Protein AF-A0A2V3HNU6-F1 (afdb_monomer)

Solvent-accessible surface area (backbone atoms only — not comparable to full-atom values): 7334 Å² total; per-residue (Å²): 109,44,62,30,50,56,34,80,56,19,63,70,32,67,53,39,67,95,50,86,61,47,63,36,40,61,91,74,88,82,74,74,87,74,79,75,79,75,44,78,66,38,35,69,47,68,20,26,23,31,97,95,36,73,60,31,21,31,38,36,30,38,70,93,43,80,46,106,44,72,50,68,65,43,44,42,83,47,77,58,70,54,56,57,50,33,46,75,70,64,75,44,54,72,68,57,54,55,62,58,62,58,77,54,49,28,56,48,35,53,47,35,46,49,53,53,54,52,57,53,50,74,73,49,81,130

pLDDT: mean 82.2, std 14.29, range [48.69, 97.19]

Secondary structure (DSSP, 8-state):
-EE-EE-HHHHHSGGGTT-SSPEEP---S-----PPPP-SSEEEEEEEEETTEEEEEEEEEETTEEEEEEEESS-GGGTTHHHHHHHHTTSS-HHHHHHHTS--HHHHHHHHHHHHHHHHHHHS--

Nearest PDB structures (foldseek):
  2mh8-assembly1_A  TM=4.159E-01  e=2.013E+00  Streptococcus dysgalactiae
  2j5y-assembly2_B  TM=4.093E-01  e=4.954E+00  Finegoldia magna
  3eo3-assembly3_B  TM=3.042E-01  e=3.158E+00  Homo sapiens
  6zji-assembly1_AP1  TM=2.725E-01  e=3.368E+00  Mycobacterium tuberculosis

Radius of gyration: 16.23 Å; Cα contacts (8 Å, |Δi|>4): 188; chains: 1; bounding box: 41×28×48 Å

Foldseek 3Di:
DFWKDFDPCLCVDLLQPPHDTFDFAADDDDADPDDDDDDLAKDKAQTIAGPVYGRQKIFIAGNVGTDLDMDGRGCLPCLPPVLVVCVVVVVDDPVVSVVSVPDDRSVSSVVSSVVVVVVVCVVDDD

Sequence (126 aa):
MEDLELTDAGSSDELFTGMEAPVGLFTHQDHVVALPDMTPECSCVLLASARHNELAAFRVHRASGPLPVWGIQFHPEAAKHRIARSLLLGHISPEEAEAFEREHDGAAILANFADVVLSVRERKPL

Structure (mmCIF, N/CA/C/O backbone):
data_AF-A0A2V3HNU6-F1
#
_entry.id   AF-A0A2V3HNU6-F1
#
loop_
_atom_site.group_PDB
_atom_site.id
_atom_site.type_symbol
_atom_site.label_atom_id
_atom_site.label_alt_id
_atom_site.label_comp_id
_atom_site.label_asym_id
_atom_site.label_entity_id
_atom_site.label_seq_id
_atom_site.pdbx_PDB_ins_code
_atom_site.Cartn_x
_atom_site.Cartn_y
_atom_site.Cartn_z
_atom_site.occupancy
_atom_site.B_iso_or_equiv
_atom_site.auth_seq_id
_atom_site.auth_comp_id
_atom_site.auth_asym_id
_atom_site.auth_atom_id
_atom_site.pdbx_PDB_model_num
ATOM 1 N N . MET A 1 1 ? 9.653 3.738 -12.325 1.00 72.44 1 MET A N 1
ATOM 2 C CA . MET A 1 1 ? 9.353 2.642 -11.385 1.00 72.44 1 MET A CA 1
ATOM 3 C C . MET A 1 1 ? 10.434 2.634 -10.353 1.00 72.44 1 MET A C 1
ATOM 5 O O . MET A 1 1 ? 11.565 2.929 -10.722 1.00 72.44 1 MET A O 1
ATOM 9 N N . GLU A 1 2 ? 10.093 2.302 -9.123 1.00 77.62 2 GLU A N 1
ATOM 10 C CA .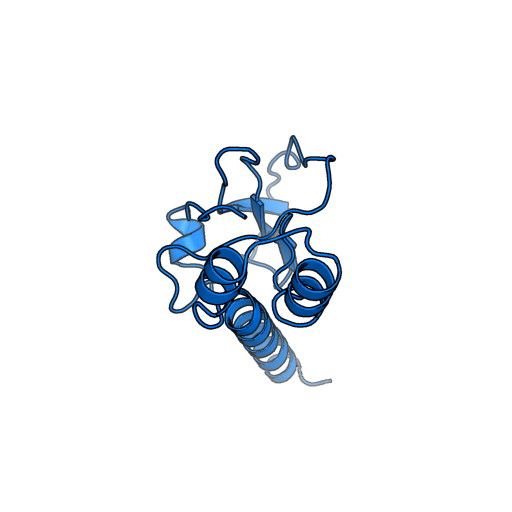 GLU A 1 2 ? 11.066 2.174 -8.047 1.00 77.62 2 GLU A CA 1
ATOM 11 C C . GLU A 1 2 ? 10.663 1.037 -7.121 1.00 77.62 2 GLU A C 1
ATOM 13 O O . GLU A 1 2 ? 9.468 0.783 -6.942 1.00 77.62 2 GLU A O 1
ATOM 18 N N . ASP A 1 3 ? 11.667 0.373 -6.555 1.00 87.56 3 ASP A N 1
ATOM 19 C CA . ASP A 1 3 ? 11.467 -0.541 -5.440 1.00 87.56 3 ASP A CA 1
ATOM 20 C C . ASP A 1 3 ? 10.920 0.263 -4.257 1.00 87.56 3 ASP A C 1
ATOM 22 O O . ASP A 1 3 ? 11.414 1.351 -3.938 1.00 87.56 3 ASP A O 1
ATOM 26 N N . LEU A 1 4 ? 9.864 -0.253 -3.641 1.00 91.06 4 LEU A N 1
ATOM 27 C CA . LEU A 1 4 ? 9.311 0.310 -2.425 1.00 91.06 4 LEU A CA 1
ATOM 28 C C . LEU A 1 4 ? 10.077 -0.245 -1.228 1.00 91.06 4 LEU A C 1
ATOM 30 O O . LEU A 1 4 ? 10.238 -1.455 -1.066 1.00 91.06 4 LEU A O 1
ATOM 34 N N . GLU A 1 5 ? 10.494 0.656 -0.355 1.00 95.50 5 GLU A N 1
ATOM 35 C CA . GLU A 1 5 ? 11.050 0.335 0.948 1.00 95.50 5 GLU A CA 1
ATOM 36 C C . GLU A 1 5 ? 9.894 0.226 1.942 1.00 95.50 5 GLU A C 1
ATOM 38 O O . GLU A 1 5 ? 9.254 1.224 2.287 1.00 95.50 5 GLU A O 1
ATOM 43 N N . LEU A 1 6 ? 9.585 -0.999 2.372 1.00 96.25 6 LEU A N 1
ATOM 44 C CA . LEU A 1 6 ? 8.557 -1.239 3.380 1.00 96.25 6 LEU A CA 1
ATOM 45 C C . LEU A 1 6 ? 9.077 -0.864 4.773 1.00 96.25 6 LEU A C 1
ATOM 47 O O . LEU A 1 6 ? 10.199 -1.198 5.154 1.00 96.25 6 LEU A O 1
ATOM 51 N N . THR A 1 7 ? 8.235 -0.200 5.561 1.00 96.69 7 THR A N 1
ATOM 52 C CA . THR A 1 7 ? 8.464 -0.040 7.002 1.00 96.69 7 THR A CA 1
ATOM 53 C C . THR A 1 7 ? 8.159 -1.354 7.729 1.00 96.69 7 THR A C 1
ATOM 55 O O . THR A 1 7 ? 7.518 -2.242 7.169 1.00 96.69 7 THR A O 1
ATOM 58 N N . ASP A 1 8 ? 8.512 -1.471 9.014 1.00 96.44 8 ASP A N 1
ATOM 59 C CA . ASP A 1 8 ? 8.097 -2.625 9.837 1.00 96.44 8 ASP A CA 1
ATOM 60 C C . ASP A 1 8 ? 6.570 -2.831 9.823 1.00 96.44 8 ASP A C 1
ATOM 62 O O . ASP A 1 8 ? 6.075 -3.963 9.816 1.00 96.44 8 ASP A O 1
ATOM 66 N N . ALA A 1 9 ? 5.819 -1.723 9.782 1.00 95.69 9 ALA A N 1
ATOM 67 C CA . ALA A 1 9 ? 4.370 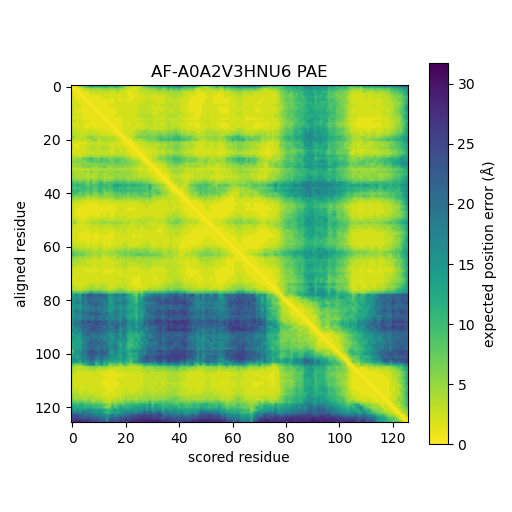-1.748 9.643 1.00 95.69 9 ALA A CA 1
ATOM 68 C C . ALA A 1 9 ? 3.947 -2.224 8.247 1.00 95.69 9 ALA A C 1
ATOM 70 O O . ALA A 1 9 ? 3.053 -3.055 8.158 1.00 95.69 9 ALA A O 1
ATOM 71 N N . GLY A 1 10 ? 4.602 -1.753 7.181 1.00 96.56 10 GLY A N 1
ATOM 72 C CA . GLY A 1 10 ? 4.354 -2.197 5.806 1.00 96.56 10 GLY A CA 1
ATOM 73 C C . GLY A 1 10 ? 4.591 -3.685 5.599 1.00 96.56 10 GLY A C 1
ATOM 74 O O . GLY A 1 10 ? 3.717 -4.366 5.074 1.00 96.56 10 GLY A O 1
ATOM 75 N N . SER A 1 11 ? 5.718 -4.203 6.085 1.00 95.50 11 SER A N 1
ATOM 76 C CA . SER A 1 11 ? 6.076 -5.627 6.000 1.00 95.50 11 SER A CA 1
ATOM 77 C C . SER A 1 11 ? 5.108 -6.539 6.759 1.00 95.50 11 SER A C 1
ATOM 79 O O . SER A 1 11 ? 5.024 -7.731 6.473 1.00 95.50 11 SER A O 1
ATOM 81 N N . SER A 1 12 ? 4.379 -5.988 7.733 1.00 95.50 12 SER A N 1
ATOM 82 C CA . SER A 1 12 ? 3.371 -6.708 8.519 1.00 95.50 12 SER A CA 1
ATOM 83 C C . SER A 1 12 ? 1.931 -6.431 8.062 1.00 95.50 12 SER A C 1
ATOM 85 O O . SER A 1 12 ? 1.003 -7.032 8.607 1.00 95.50 12 SER A O 1
ATOM 87 N N . ASP A 1 13 ? 1.713 -5.502 7.122 1.00 96.62 13 ASP A N 1
ATOM 88 C CA . ASP A 1 13 ? 0.377 -5.094 6.677 1.00 96.62 13 ASP A CA 1
ATOM 89 C C . ASP A 1 13 ? -0.171 -6.075 5.635 1.00 96.62 13 ASP A C 1
ATOM 91 O O . ASP A 1 13 ? 0.524 -6.495 4.709 1.00 96.62 13 ASP A O 1
ATOM 95 N N . GLU A 1 14 ? -1.459 -6.400 5.761 1.00 95.75 14 GLU A N 1
ATOM 96 C CA . GLU A 1 14 ? -2.150 -7.355 4.891 1.00 95.75 14 GLU A CA 1
ATOM 97 C C . GLU A 1 14 ? -2.036 -6.985 3.403 1.00 95.75 14 GLU A C 1
ATOM 99 O O . GLU A 1 14 ? -2.000 -7.881 2.558 1.00 95.75 14 GLU A O 1
ATOM 104 N N . LEU A 1 15 ? -1.926 -5.689 3.072 1.00 95.31 15 LEU A N 1
ATOM 105 C CA . LEU A 1 15 ? -1.803 -5.207 1.694 1.00 95.31 15 LEU A CA 1
ATOM 106 C C . LEU A 1 15 ? -0.553 -5.742 0.977 1.00 95.31 15 LEU A C 1
ATOM 108 O O . LEU A 1 15 ? -0.615 -6.023 -0.220 1.00 95.31 15 LEU A O 1
ATOM 112 N N . PHE A 1 16 ? 0.555 -5.920 1.699 1.00 94.31 16 PHE A N 1
ATOM 113 C CA . PHE A 1 16 ? 1.848 -6.349 1.151 1.00 94.31 16 PHE A CA 1
ATOM 114 C C . PHE A 1 16 ? 2.183 -7.808 1.488 1.00 94.31 16 PHE A C 1
ATOM 116 O O . PHE A 1 16 ? 3.334 -8.228 1.400 1.00 94.31 16 PHE A O 1
ATOM 123 N N . THR A 1 17 ? 1.178 -8.609 1.855 1.00 93.44 17 THR A N 1
ATOM 124 C CA . THR A 1 17 ? 1.363 -10.033 2.159 1.00 93.44 17 THR A CA 1
ATOM 125 C C . THR A 1 17 ? 2.112 -10.749 1.033 1.00 93.44 17 THR A C 1
ATOM 127 O O . THR A 1 17 ? 1.693 -10.703 -0.126 1.00 93.44 17 THR A O 1
ATOM 130 N N . GLY A 1 18 ? 3.202 -11.436 1.391 1.00 88.81 18 GLY A N 1
ATOM 131 C CA . GLY A 1 18 ? 4.039 -12.190 0.453 1.00 88.81 18 GLY A CA 1
ATOM 132 C C . GLY A 1 18 ? 5.050 -11.347 -0.330 1.00 88.81 18 GLY A C 1
ATOM 133 O O . GLY A 1 18 ? 5.635 -11.867 -1.277 1.00 88.81 18 GLY A O 1
ATOM 134 N N . MET A 1 19 ? 5.260 -10.080 0.044 1.00 86.56 19 MET A N 1
ATOM 135 C CA . MET A 1 19 ? 6.163 -9.153 -0.645 1.00 86.56 19 MET A CA 1
ATOM 136 C C . MET A 1 19 ? 7.283 -8.694 0.286 1.00 86.56 19 MET A C 1
ATOM 138 O O . MET A 1 19 ? 7.024 -8.270 1.408 1.00 86.56 19 MET A 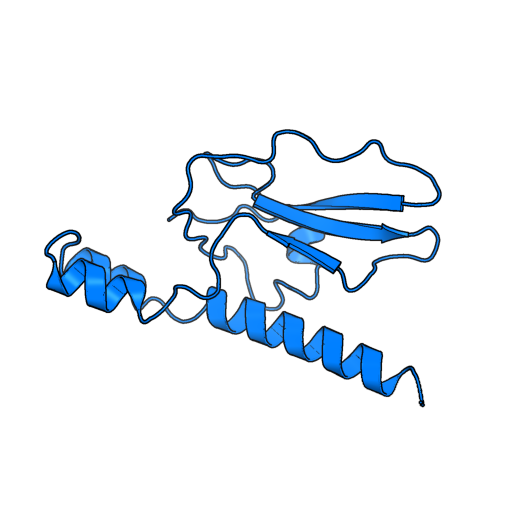O 1
ATOM 142 N N . GLU A 1 20 ? 8.525 -8.740 -0.198 1.00 80.50 20 GLU A N 1
ATOM 143 C CA . GLU A 1 20 ? 9.684 -8.189 0.522 1.00 80.50 20 GLU A CA 1
ATOM 144 C C . GLU A 1 20 ? 10.091 -6.805 -0.006 1.00 80.50 20 GLU A C 1
ATOM 146 O O . GLU A 1 20 ? 10.469 -5.936 0.773 1.00 80.50 20 GLU A O 1
ATOM 151 N N . ALA A 1 21 ? 9.992 -6.585 -1.320 1.00 81.38 21 ALA A N 1
ATOM 152 C CA . ALA A 1 21 ? 10.352 -5.326 -1.973 1.00 81.38 21 ALA A CA 1
ATOM 153 C C . ALA A 1 21 ? 9.456 -5.094 -3.206 1.00 81.38 21 ALA A C 1
ATOM 155 O O . ALA A 1 21 ? 9.875 -5.389 -4.328 1.00 81.38 21 ALA A O 1
ATOM 156 N N . PRO A 1 22 ? 8.198 -4.650 -3.015 1.00 86.19 22 PRO A N 1
ATOM 157 C CA . PRO A 1 22 ? 7.262 -4.475 -4.119 1.00 86.19 22 PRO A CA 1
ATOM 158 C C . PRO A 1 22 ? 7.672 -3.311 -5.025 1.00 86.19 22 PRO A C 1
ATOM 160 O O . PRO A 1 22 ? 8.148 -2.285 -4.545 1.00 86.19 22 PRO A O 1
ATOM 163 N N . VAL A 1 23 ? 7.434 -3.424 -6.331 1.00 84.06 23 VAL A N 1
ATOM 164 C CA . VAL A 1 23 ? 7.762 -2.358 -7.294 1.00 84.06 23 VAL A CA 1
ATOM 165 C C . VAL A 1 23 ? 6.571 -1.429 -7.544 1.00 84.06 23 VAL A C 1
ATOM 167 O O . VAL A 1 23 ? 5.495 -1.846 -7.978 1.00 84.06 23 VAL A O 1
ATOM 170 N N . GLY A 1 24 ? 6.778 -0.126 -7.337 1.00 85.12 24 GLY A N 1
ATOM 171 C CA . GLY A 1 24 ? 5.792 0.923 -7.600 1.00 85.12 24 GLY A CA 1
ATOM 172 C C . GLY A 1 24 ? 6.011 1.634 -8.941 1.00 85.12 24 GLY A C 1
ATOM 173 O O . GLY A 1 24 ? 7.097 2.151 -9.226 1.00 85.12 24 GLY A O 1
ATOM 174 N N . LEU A 1 25 ? 4.963 1.737 -9.771 1.00 85.25 25 LEU A N 1
ATOM 175 C CA . LEU A 1 25 ? 4.949 2.643 -10.926 1.00 85.25 25 LEU A CA 1
ATOM 176 C C . LEU A 1 25 ? 4.342 3.995 -10.544 1.00 85.25 25 LEU A C 1
ATOM 178 O O . LEU A 1 25 ? 3.156 4.083 -10.246 1.00 85.25 25 LEU A O 1
ATOM 182 N N . PHE A 1 26 ? 5.125 5.058 -10.682 1.00 85.94 26 PHE A N 1
ATOM 183 C CA . PHE A 1 26 ? 4.695 6.438 -10.481 1.00 85.94 26 PHE A CA 1
ATOM 184 C C . PHE A 1 26 ? 4.615 7.118 -11.852 1.00 85.94 26 PHE A C 1
ATOM 186 O O . PHE A 1 26 ? 5.574 7.064 -12.623 1.00 85.94 26 PHE A O 1
ATOM 193 N N . THR A 1 27 ? 3.457 7.690 -12.204 1.00 81.62 27 THR A N 1
ATOM 194 C CA . THR A 1 27 ? 3.270 8.390 -13.498 1.00 81.62 27 THR A CA 1
ATOM 195 C C . THR A 1 27 ? 2.877 9.856 -13.356 1.00 81.62 27 THR A C 1
ATOM 197 O O . THR A 1 27 ? 2.685 10.542 -14.359 1.00 81.62 27 THR A O 1
ATOM 200 N N . HIS A 1 28 ? 2.763 10.331 -12.121 1.00 81.06 28 HIS A N 1
ATOM 201 C CA . HIS A 1 28 ? 2.376 11.690 -11.781 1.00 81.06 28 HIS A CA 1
ATOM 202 C C . HIS A 1 28 ? 3.566 12.462 -11.191 1.00 81.06 28 HIS A C 1
ATOM 204 O O . HIS A 1 28 ? 4.608 11.881 -10.898 1.00 81.06 28 HIS A O 1
ATOM 210 N N . GLN A 1 29 ? 3.428 13.787 -11.103 1.00 80.12 29 GLN A N 1
ATOM 211 C CA . GLN A 1 29 ? 4.474 14.695 -10.605 1.00 80.12 29 GLN A CA 1
ATOM 212 C C . GLN A 1 29 ? 4.125 15.316 -9.247 1.00 80.12 29 GLN A C 1
ATOM 214 O O . GLN A 1 29 ? 4.973 15.942 -8.620 1.00 80.12 29 GLN A O 1
ATOM 219 N N . ASP A 1 30 ? 2.874 15.195 -8.808 1.00 86.62 30 ASP A N 1
ATOM 220 C CA . ASP A 1 30 ? 2.420 15.632 -7.494 1.00 86.62 30 ASP A CA 1
ATOM 221 C C . ASP A 1 30 ? 2.745 14.580 -6.439 1.00 86.62 30 ASP A C 1
ATOM 223 O O . ASP A 1 30 ? 2.603 13.384 -6.679 1.00 86.62 30 ASP A O 1
ATOM 227 N N . HIS A 1 31 ? 3.202 15.028 -5.274 1.00 89.00 31 HIS A N 1
ATOM 228 C CA . HIS A 1 31 ? 3.564 14.157 -4.163 1.00 89.00 31 HIS A CA 1
ATOM 229 C C . HIS A 1 31 ? 2.736 14.541 -2.934 1.00 89.00 31 HIS A C 1
ATOM 231 O O . HIS A 1 31 ? 2.567 15.727 -2.631 1.00 89.00 31 HIS A O 1
ATOM 237 N N . VAL A 1 32 ? 2.268 13.549 -2.178 1.00 90.56 32 VAL A N 1
ATOM 238 C CA . VAL A 1 32 ? 1.824 13.773 -0.799 1.00 90.56 32 VAL A CA 1
ATOM 239 C C . VAL A 1 32 ? 3.067 14.089 0.024 1.00 90.56 32 VAL A C 1
ATOM 241 O O . VAL A 1 32 ? 3.990 13.284 0.096 1.00 90.56 32 VAL A O 1
ATOM 244 N N . VAL A 1 33 ? 3.091 15.279 0.625 1.00 90.31 33 VAL A N 1
ATOM 245 C CA . VAL A 1 33 ? 4.241 15.783 1.402 1.00 90.31 33 VAL A CA 1
ATOM 246 C C . VAL A 1 33 ? 4.030 15.717 2.913 1.00 90.31 33 VAL A C 1
ATOM 248 O O . VAL A 1 33 ? 4.970 15.914 3.674 1.00 90.31 33 VAL A O 1
ATOM 251 N N . ALA A 1 34 ? 2.798 15.471 3.359 1.00 91.38 34 ALA A N 1
ATOM 252 C CA . ALA A 1 34 ? 2.465 15.353 4.770 1.00 91.38 34 ALA A CA 1
ATOM 253 C C . ALA A 1 34 ? 1.227 14.473 4.966 1.00 91.38 34 ALA A C 1
ATOM 255 O O . ALA A 1 34 ? 0.284 14.518 4.173 1.00 91.38 34 ALA A O 1
ATOM 256 N N . LEU A 1 35 ? 1.232 13.707 6.056 1.00 88.94 35 LEU A N 1
ATOM 257 C CA . LEU A 1 35 ? 0.058 13.027 6.595 1.00 88.94 35 LEU A CA 1
ATOM 258 C C . LEU A 1 35 ? -0.575 13.907 7.687 1.00 88.94 35 LEU A C 1
ATOM 260 O O . LEU A 1 35 ? 0.126 14.736 8.269 1.00 88.94 35 LEU A O 1
ATOM 264 N N . PRO A 1 36 ? -1.885 13.771 7.960 1.00 85.56 36 PRO A N 1
ATOM 265 C CA . PRO A 1 36 ? -2.535 14.534 9.021 1.00 85.56 36 PRO A CA 1
ATOM 266 C C . PRO A 1 36 ? -1.919 14.236 10.392 1.00 85.56 36 PRO A C 1
ATOM 268 O O . PRO A 1 36 ? -1.429 13.130 10.637 1.00 85.56 36 PRO A O 1
ATOM 271 N N . ASP A 1 37 ? -2.001 15.215 11.294 1.00 84.00 37 ASP A N 1
ATOM 272 C CA . ASP A 1 37 ? -1.562 15.048 12.676 1.00 84.00 37 ASP A CA 1
ATOM 273 C C . ASP A 1 37 ? -2.290 13.874 13.338 1.00 84.00 37 ASP A C 1
ATOM 275 O O . ASP A 1 37 ? -3.505 13.696 13.203 1.00 84.00 37 ASP A O 1
ATOM 279 N N . MET A 1 38 ? -1.530 13.070 14.078 1.00 82.50 38 MET A N 1
ATOM 280 C CA . MET A 1 38 ? -2.063 11.907 14.771 1.00 82.50 38 MET A CA 1
ATOM 281 C C . MET A 1 38 ? -3.003 12.351 15.890 1.00 82.50 38 MET A C 1
ATOM 283 O O . MET A 1 38 ? -2.593 13.032 16.831 1.00 82.50 38 MET A O 1
ATOM 287 N N . THR A 1 39 ? -4.254 11.909 15.820 1.00 85.88 39 THR A N 1
ATOM 288 C CA . THR A 1 39 ? -5.248 12.109 16.878 1.00 85.88 39 THR A CA 1
ATOM 289 C C . THR A 1 39 ? -5.592 10.770 17.532 1.00 85.88 39 THR A C 1
ATOM 291 O O . THR A 1 39 ? -5.421 9.718 16.907 1.00 85.88 39 THR A O 1
ATOM 294 N N . PRO A 1 40 ? -6.095 10.762 18.780 1.00 80.00 40 PRO A N 1
ATOM 295 C CA . PRO A 1 40 ? -6.619 9.544 19.393 1.00 80.00 40 PRO A CA 1
ATOM 296 C C . PRO A 1 40 ? -7.730 8.891 18.558 1.00 80.00 40 PRO A C 1
ATOM 298 O O . PRO A 1 40 ? -7.901 7.672 18.600 1.00 80.00 40 PRO A O 1
ATOM 301 N N . GLU A 1 41 ? -8.488 9.683 17.795 1.00 84.75 41 GLU A N 1
ATOM 302 C CA . GLU A 1 41 ? -9.587 9.192 16.968 1.00 84.75 41 GLU A CA 1
ATOM 303 C C . GLU A 1 41 ? -9.128 8.652 15.610 1.00 84.75 41 GLU A C 1
ATOM 305 O O . GLU A 1 41 ? -9.755 7.719 15.097 1.00 84.75 41 GLU A O 1
ATOM 310 N N . CYS A 1 42 ? -8.064 9.217 15.031 1.00 86.94 42 CYS A N 1
ATOM 311 C CA . CYS A 1 42 ? -7.581 8.894 13.692 1.00 86.94 42 CYS A CA 1
ATOM 312 C C . CYS A 1 42 ? -6.072 9.133 13.531 1.00 86.94 42 CYS A C 1
ATOM 314 O O . CYS A 1 42 ? -5.556 10.202 13.866 1.00 86.94 42 CYS A O 1
ATOM 316 N N . SER A 1 43 ? -5.385 8.163 12.932 1.00 93.00 43 SER A N 1
ATOM 317 C CA . SER A 1 43 ? -3.951 8.212 12.634 1.00 93.00 43 SER A CA 1
ATOM 318 C C . SER A 1 43 ? -3.635 7.589 11.272 1.00 93.00 43 SER A C 1
ATOM 320 O O . SER A 1 43 ? -4.378 6.739 10.781 1.00 93.00 43 SER A O 1
ATOM 322 N N . CYS A 1 44 ? -2.536 8.007 10.642 1.00 94.94 44 CYS A N 1
ATOM 323 C CA . CYS A 1 44 ? -2.051 7.438 9.382 1.00 94.94 44 CYS A CA 1
ATOM 324 C C . CYS A 1 44 ? -0.669 6.813 9.589 1.00 94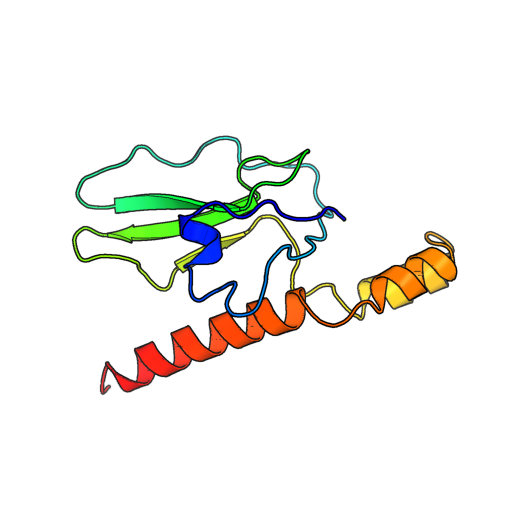.94 44 CYS A C 1
ATOM 326 O O . CYS A 1 44 ? 0.296 7.517 9.869 1.00 94.94 44 CYS A O 1
ATOM 328 N N . VAL A 1 45 ? -0.568 5.494 9.449 1.00 95.12 45 VAL A N 1
ATOM 329 C CA . VAL A 1 45 ? 0.684 4.749 9.627 1.00 95.12 45 VAL A CA 1
ATOM 330 C C . VAL A 1 45 ? 1.364 4.577 8.274 1.00 95.12 45 VAL A C 1
ATOM 332 O O . VAL A 1 45 ? 0.764 4.030 7.352 1.00 95.12 45 VAL A O 1
ATOM 335 N N . LEU A 1 46 ? 2.607 5.043 8.153 1.00 96.88 46 LEU A N 1
ATOM 336 C CA . LEU A 1 46 ? 3.411 4.870 6.944 1.00 96.88 46 LEU A CA 1
ATOM 337 C C . LEU A 1 46 ?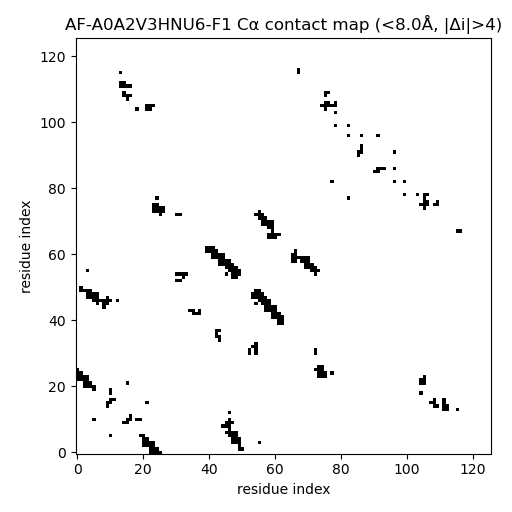 3.739 3.388 6.732 1.00 96.88 46 LEU A C 1
ATOM 339 O O . LEU A 1 46 ? 4.277 2.736 7.628 1.00 96.88 46 LEU A O 1
ATOM 343 N N . LEU A 1 47 ? 3.439 2.877 5.541 1.00 97.19 47 LEU A N 1
ATOM 344 C CA . LEU A 1 47 ? 3.703 1.491 5.160 1.00 97.19 47 LEU A CA 1
ATOM 345 C C . LEU A 1 47 ? 4.895 1.368 4.214 1.00 97.19 47 LEU A C 1
ATOM 347 O O . LEU A 1 47 ? 5.673 0.432 4.348 1.00 97.19 47 LEU A O 1
ATOM 351 N N . ALA A 1 48 ? 5.037 2.287 3.261 1.00 96.31 48 ALA A N 1
ATOM 352 C CA . ALA A 1 48 ? 6.097 2.207 2.266 1.00 96.31 48 ALA A CA 1
ATOM 353 C C . ALA A 1 48 ? 6.575 3.587 1.821 1.00 96.31 48 ALA A C 1
ATOM 355 O O . ALA A 1 48 ? 5.773 4.522 1.720 1.00 96.31 48 ALA A O 1
ATOM 356 N N . SER A 1 49 ? 7.858 3.666 1.482 1.00 95.81 49 SER A N 1
ATOM 357 C CA . SER A 1 49 ? 8.516 4.808 0.850 1.00 95.81 49 SER A CA 1
ATOM 358 C C . SER A 1 49 ? 9.190 4.399 -0.460 1.00 95.81 49 SER A C 1
ATOM 360 O O . SER A 1 49 ? 9.478 3.233 -0.695 1.00 95.81 49 SER A O 1
ATOM 362 N N . ALA A 1 50 ? 9.454 5.371 -1.322 1.00 91.69 50 ALA A N 1
ATOM 363 C CA . ALA A 1 50 ? 10.326 5.255 -2.485 1.00 91.69 50 ALA A CA 1
ATOM 364 C C . ALA A 1 50 ? 11.337 6.405 -2.449 1.00 91.69 50 ALA A C 1
ATOM 366 O O . ALA A 1 50 ? 11.085 7.438 -1.823 1.00 91.69 50 ALA A O 1
ATOM 367 N N . ARG A 1 51 ? 12.456 6.282 -3.166 1.00 90.19 51 ARG A N 1
ATOM 368 C CA . ARG A 1 51 ? 13.538 7.281 -3.139 1.00 90.19 51 ARG A CA 1
ATOM 369 C C . ARG A 1 51 ? 13.060 8.691 -3.502 1.00 90.19 51 ARG A C 1
ATOM 371 O O . ARG A 1 51 ? 13.561 9.664 -2.945 1.00 90.19 51 ARG A O 1
ATOM 378 N N . HIS A 1 52 ? 12.123 8.811 -4.442 1.00 88.69 52 HIS A N 1
ATOM 379 C CA . HIS A 1 52 ? 11.523 10.095 -4.834 1.00 88.69 52 HIS A CA 1
ATOM 380 C C . HIS A 1 52 ? 10.214 10.422 -4.101 1.00 88.69 52 HIS A C 1
ATOM 382 O O . HIS A 1 52 ? 9.687 11.521 -4.280 1.00 88.69 52 HIS A O 1
ATOM 388 N N . ASN A 1 53 ? 9.669 9.498 -3.306 1.00 90.44 53 ASN A N 1
ATOM 389 C CA . ASN A 1 53 ? 8.367 9.648 -2.666 1.00 90.44 53 ASN A CA 1
ATOM 390 C C . ASN A 1 53 ? 8.324 8.961 -1.295 1.00 90.44 53 ASN A C 1
ATOM 392 O O . ASN A 1 53 ? 8.016 7.776 -1.178 1.00 90.44 53 ASN A O 1
ATOM 396 N N . GLU A 1 54 ? 8.602 9.728 -0.243 1.00 93.81 54 GLU A N 1
ATOM 397 C CA . GLU A 1 54 ? 8.676 9.221 1.132 1.00 93.81 54 GLU A CA 1
ATOM 398 C C . GLU A 1 54 ? 7.335 8.689 1.663 1.00 93.81 54 GLU A C 1
ATOM 400 O O . GLU A 1 54 ? 7.323 7.828 2.536 1.00 93.81 54 GLU A O 1
ATOM 405 N N . LEU A 1 55 ? 6.200 9.159 1.132 1.00 95.88 55 LEU A N 1
ATOM 406 C CA . LEU A 1 55 ? 4.854 8.777 1.578 1.00 95.88 55 LEU A CA 1
ATOM 407 C C . LEU A 1 55 ? 4.152 7.862 0.562 1.00 95.88 55 LEU A C 1
ATOM 409 O O . LEU A 1 55 ? 2.973 8.049 0.254 1.00 95.88 55 LEU A O 1
ATOM 413 N N . ALA A 1 56 ? 4.871 6.886 0.007 1.00 95.00 56 ALA A N 1
ATOM 414 C CA . ALA A 1 56 ? 4.386 6.060 -1.100 1.00 95.00 56 ALA A CA 1
ATOM 415 C C . ALA A 1 56 ? 3.145 5.216 -0.751 1.00 95.00 56 ALA A C 1
ATOM 417 O O . ALA A 1 56 ? 2.280 5.038 -1.613 1.00 95.00 56 ALA A O 1
ATOM 418 N N . ALA A 1 57 ? 3.024 4.729 0.489 1.00 96.50 57 ALA A N 1
ATOM 419 C CA . ALA A 1 57 ? 1.815 4.069 0.986 1.00 96.50 57 ALA A CA 1
ATOM 420 C C . ALA A 1 57 ? 1.585 4.291 2.483 1.00 96.50 57 ALA A C 1
ATOM 422 O O . ALA A 1 57 ? 2.530 4.277 3.267 1.00 96.50 57 ALA A O 1
ATOM 423 N N . PHE A 1 58 ? 0.324 4.404 2.904 1.00 96.88 58 PHE A N 1
ATOM 424 C CA . PHE A 1 58 ? -0.057 4.488 4.315 1.00 96.88 58 PHE A CA 1
ATOM 425 C C . PHE A 1 58 ? -1.381 3.773 4.622 1.00 96.88 58 PHE A C 1
ATOM 427 O O . PHE A 1 58 ? -2.257 3.637 3.764 1.00 96.88 58 PHE A O 1
ATOM 434 N N . ARG A 1 59 ? -1.546 3.364 5.883 1.00 96.50 59 ARG A N 1
ATOM 435 C CA . ARG A 1 59 ? -2.752 2.758 6.461 1.00 96.50 59 ARG A CA 1
ATOM 436 C C . ARG A 1 59 ? -3.481 3.763 7.338 1.00 96.50 59 ARG A C 1
ATOM 438 O O . ARG A 1 59 ? -2.858 4.408 8.178 1.00 96.50 59 ARG A O 1
ATOM 445 N N . VAL A 1 60 ? -4.801 3.867 7.210 1.00 95.25 60 VAL A N 1
ATOM 446 C CA . VAL A 1 60 ? -5.603 4.669 8.148 1.00 95.25 60 VAL A CA 1
ATOM 447 C C . VAL A 1 60 ? -5.997 3.819 9.351 1.00 95.25 60 VAL A C 1
ATOM 449 O O . VAL A 1 60 ? -6.489 2.700 9.217 1.00 95.25 60 VAL A O 1
ATOM 452 N N . HIS A 1 61 ? -5.802 4.365 10.541 1.00 93.81 61 HIS A N 1
ATOM 453 C CA . HIS A 1 61 ? -6.174 3.779 11.819 1.00 93.81 61 HIS A CA 1
ATOM 454 C C . HIS A 1 61 ? -7.224 4.652 12.498 1.00 93.81 61 HIS A C 1
ATOM 456 O O . HIS A 1 61 ? -7.251 5.870 12.336 1.00 93.81 61 HIS A O 1
ATOM 462 N N . ARG A 1 62 ? -8.073 4.012 13.298 1.00 92.00 62 ARG A N 1
ATOM 463 C CA . ARG A 1 62 ? -8.928 4.664 14.294 1.00 92.00 62 ARG A CA 1
ATOM 464 C C . ARG A 1 62 ? -8.548 4.187 15.692 1.00 92.00 62 ARG A C 1
ATOM 466 O O . ARG A 1 62 ? -7.771 3.246 15.830 1.00 92.00 62 ARG A O 1
ATOM 473 N N . ALA A 1 63 ? -9.190 4.738 16.718 1.00 88.75 63 ALA A N 1
ATOM 474 C CA . ALA A 1 63 ? -8.968 4.349 18.116 1.00 88.75 63 ALA A CA 1
ATOM 475 C C . ALA A 1 63 ? -8.994 2.823 18.377 1.00 88.75 63 ALA A C 1
ATOM 477 O O . ALA A 1 63 ? -8.266 2.326 19.228 1.00 88.75 63 ALA A O 1
ATOM 478 N N . SER A 1 64 ? -9.822 2.064 17.648 1.00 88.62 64 SER A N 1
ATOM 479 C CA . SER A 1 64 ? -9.939 0.604 17.796 1.00 88.62 64 SER A CA 1
ATOM 480 C C . SER A 1 64 ? -9.037 -0.225 16.873 1.00 88.62 64 SER A C 1
ATOM 482 O O . SER A 1 64 ? -9.184 -1.445 16.838 1.00 88.62 64 SER A O 1
ATOM 484 N N . GLY A 1 65 ? -8.124 0.407 16.131 1.00 90.56 65 GLY A N 1
ATOM 485 C CA . GLY A 1 65 ? -7.160 -0.264 15.257 1.00 90.56 65 GLY A CA 1
ATOM 486 C C . GLY A 1 65 ? -7.272 0.123 13.775 1.00 90.56 65 GLY A C 1
ATOM 487 O O . GLY A 1 65 ? -7.903 1.135 13.445 1.00 90.56 65 GLY A O 1
ATOM 488 N N . PRO A 1 66 ? -6.649 -0.659 12.873 1.00 92.69 66 PRO A N 1
ATOM 489 C CA . PRO A 1 66 ? -6.603 -0.354 11.446 1.00 92.69 66 PRO A CA 1
ATOM 490 C C . PRO A 1 66 ? -7.998 -0.397 10.808 1.00 92.69 66 PRO A C 1
ATOM 492 O O . PRO A 1 66 ? -8.819 -1.273 11.093 1.00 92.69 66 PRO A O 1
ATOM 495 N N . LEU A 1 67 ? -8.270 0.558 9.923 1.00 91.69 67 LEU A N 1
ATOM 496 C CA . LEU A 1 67 ? -9.440 0.572 9.042 1.00 91.69 67 LEU A CA 1
ATOM 497 C C . LEU A 1 67 ? -9.044 0.021 7.681 1.00 91.69 67 LEU A C 1
ATOM 499 O O . LEU A 1 67 ? -7.935 0.346 7.298 1.00 91.69 67 LEU A O 1
ATOM 503 N N . PRO A 1 68 ? -9.925 -0.669 6.919 1.00 92.00 68 PRO A N 1
ATOM 504 C CA . PRO A 1 68 ? -9.679 -1.163 5.553 1.00 92.00 68 PRO A CA 1
ATOM 505 C C . PRO A 1 68 ? -9.582 -0.022 4.516 1.00 92.00 68 PRO A C 1
ATOM 507 O O . PRO A 1 68 ? -10.257 -0.022 3.491 1.00 92.00 68 PRO A O 1
ATOM 510 N N . VAL A 1 69 ? -8.780 0.991 4.822 1.00 93.31 69 VAL A N 1
ATOM 511 C CA . VAL A 1 69 ? -8.536 2.204 4.056 1.00 93.31 69 VAL A CA 1
ATOM 512 C C . VAL A 1 69 ? -7.026 2.391 3.985 1.00 93.31 69 VAL A C 1
ATOM 514 O O . VAL A 1 69 ? -6.338 2.414 5.008 1.00 93.31 69 VAL A O 1
ATOM 517 N N . TRP A 1 70 ? -6.524 2.518 2.766 1.00 96.31 70 TRP A N 1
ATOM 518 C CA . TRP A 1 70 ? -5.125 2.785 2.468 1.00 96.31 70 TRP A CA 1
ATOM 519 C C . TRP A 1 70 ? -5.050 3.983 1.529 1.00 96.31 70 TRP A C 1
ATOM 521 O O . TRP A 1 70 ? -5.968 4.212 0.739 1.00 96.31 70 TRP A O 1
ATOM 531 N N . GLY A 1 71 ? -3.951 4.722 1.598 1.00 95.62 71 GLY A N 1
ATOM 532 C CA . GLY A 1 71 ? -3.531 5.612 0.524 1.00 95.62 71 GLY A CA 1
ATOM 533 C C . GLY A 1 71 ? -2.275 5.051 -0.120 1.00 95.62 71 GLY A C 1
ATOM 534 O O . GLY A 1 71 ? -1.368 4.627 0.592 1.00 95.62 71 GLY A O 1
ATOM 535 N N . ILE A 1 72 ? -2.228 5.044 -1.450 1.00 95.06 72 ILE A N 1
ATOM 536 C CA . ILE A 1 72 ? -1.043 4.677 -2.229 1.00 95.06 72 ILE A CA 1
ATOM 537 C C . ILE A 1 72 ? -0.817 5.732 -3.311 1.00 95.06 72 ILE A C 1
ATOM 539 O O . ILE A 1 72 ? -1.776 6.244 -3.887 1.00 95.06 72 ILE A O 1
ATOM 543 N N . GLN A 1 73 ? 0.445 6.061 -3.568 1.00 94.12 73 GLN A N 1
ATOM 544 C CA . GLN A 1 73 ? 0.858 7.013 -4.605 1.00 94.12 73 GLN A CA 1
ATOM 545 C C . GLN A 1 73 ? 1.489 6.324 -5.821 1.00 94.12 73 GLN A C 1
ATOM 547 O O . GLN A 1 73 ? 2.072 6.971 -6.672 1.00 94.12 73 GLN A O 1
ATOM 552 N N . PHE A 1 74 ? 1.420 5.004 -5.920 1.00 90.31 74 PHE A N 1
ATOM 553 C CA . PHE A 1 74 ? 1.840 4.280 -7.116 1.00 90.31 74 PHE A CA 1
ATOM 554 C C . PHE A 1 74 ? 0.630 3.623 -7.773 1.00 90.31 74 PHE A C 1
ATOM 556 O O . PHE A 1 74 ? -0.452 3.552 -7.192 1.00 90.31 74 PHE A O 1
ATOM 563 N N . HIS A 1 75 ? 0.825 3.147 -8.998 1.00 88.94 75 HIS A N 1
ATOM 564 C CA . HIS A 1 75 ? -0.208 2.557 -9.835 1.00 88.94 75 HIS A CA 1
ATOM 565 C C . HIS A 1 75 ? -0.118 1.020 -9.851 1.00 88.94 75 HIS A C 1
ATOM 567 O O . HIS A 1 75 ? 0.425 0.463 -10.815 1.00 88.94 75 HIS A O 1
ATOM 573 N N . PRO A 1 76 ? -0.630 0.296 -8.833 1.00 87.00 76 PRO A N 1
ATOM 574 C CA . PRO A 1 76 ? -0.645 -1.169 -8.856 1.00 87.00 76 PRO A CA 1
ATOM 575 C C . PRO A 1 76 ? -1.513 -1.721 -10.000 1.00 87.00 76 PRO A C 1
ATOM 577 O O . PRO A 1 76 ? -1.332 -2.857 -10.432 1.00 87.00 76 PRO A O 1
ATOM 580 N N . GLU A 1 77 ? -2.432 -0.918 -10.543 1.00 81.00 77 GLU A N 1
ATOM 581 C CA . GLU A 1 77 ? -3.310 -1.278 -11.655 1.00 81.00 77 GLU A CA 1
ATOM 582 C C . GLU A 1 77 ? -2.623 -1.242 -13.027 1.00 81.00 77 GLU A C 1
ATOM 584 O O . GLU A 1 77 ? -3.134 -1.794 -14.004 1.00 81.00 77 GLU A O 1
ATOM 589 N N . ALA A 1 78 ? -1.479 -0.566 -13.149 1.00 68.25 78 ALA A N 1
ATOM 590 C CA . ALA A 1 78 ? -0.905 -0.220 -14.449 1.00 68.25 78 ALA A CA 1
ATOM 591 C C . ALA A 1 78 ? -0.076 -1.339 -15.115 1.00 68.25 78 ALA A C 1
ATOM 593 O O . ALA A 1 78 ? 0.457 -1.129 -16.208 1.00 68.25 78 ALA A O 1
ATOM 594 N N . ALA A 1 79 ? -0.025 -2.535 -14.525 1.00 62.78 79 ALA A N 1
ATOM 595 C CA . ALA A 1 79 ? 0.960 -3.578 -14.823 1.00 62.78 79 ALA A CA 1
ATOM 596 C C . ALA A 1 79 ? 0.865 -4.283 -16.198 1.00 62.78 79 ALA A C 1
ATOM 598 O O . ALA A 1 79 ? 1.735 -5.084 -16.505 1.00 62.78 79 ALA A O 1
ATOM 599 N N . LYS A 1 80 ? -0.141 -4.038 -17.056 1.00 56.81 80 LYS A N 1
ATOM 600 C CA . LYS A 1 80 ? -0.219 -4.714 -18.382 1.0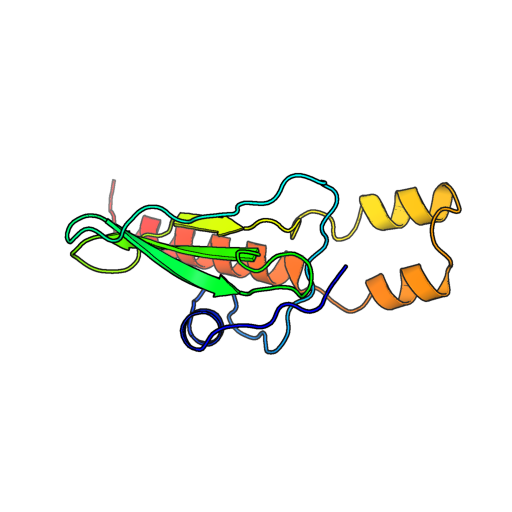0 56.81 80 LYS A CA 1
ATOM 601 C C . LYS A 1 80 ? -0.480 -3.785 -19.566 1.00 56.81 80 LYS A C 1
ATOM 603 O O . LYS A 1 80 ? 0.242 -3.807 -20.558 1.00 56.81 80 LYS A O 1
ATOM 608 N N . HIS A 1 81 ? -1.491 -2.925 -19.475 1.00 54.75 81 HIS A N 1
ATOM 609 C CA . HIS A 1 81 ? -1.908 -2.091 -20.611 1.00 54.75 81 HIS A CA 1
ATOM 610 C C . HIS A 1 81 ? -0.934 -0.934 -20.919 1.00 54.75 81 HIS A C 1
ATOM 612 O O . HIS A 1 81 ? -0.743 -0.589 -22.087 1.00 54.75 81 HIS A O 1
ATOM 618 N N . ARG A 1 82 ? -0.295 -0.329 -19.903 1.00 56.50 82 ARG A N 1
ATOM 619 C CA . ARG A 1 82 ? 0.605 0.818 -20.127 1.00 56.50 82 ARG A CA 1
ATOM 620 C C . ARG A 1 82 ? 1.963 0.405 -20.697 1.00 56.50 82 ARG A C 1
ATOM 622 O O . ARG A 1 82 ? 2.488 1.133 -21.530 1.00 56.50 82 ARG A O 1
ATOM 629 N N . ILE A 1 83 ? 2.483 -0.763 -20.316 1.00 58.34 83 ILE A N 1
ATOM 630 C CA .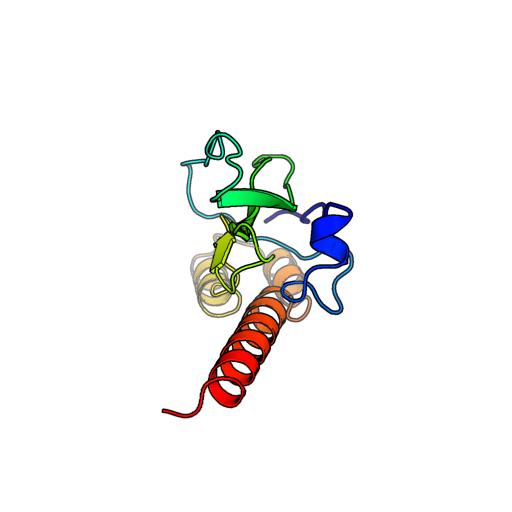 ILE A 1 83 ? 3.748 -1.311 -20.835 1.00 58.34 83 ILE A CA 1
ATOM 631 C C . ILE A 1 83 ? 3.612 -1.649 -22.316 1.00 58.34 83 ILE A C 1
ATOM 633 O O . ILE A 1 83 ? 4.396 -1.164 -23.126 1.00 58.34 83 ILE A O 1
ATOM 637 N N . ALA A 1 84 ? 2.548 -2.371 -22.687 1.00 59.09 84 ALA A N 1
ATOM 638 C CA . ALA A 1 84 ? 2.272 -2.704 -24.082 1.00 59.09 84 ALA A CA 1
ATOM 639 C C . ALA A 1 84 ? 2.169 -1.448 -24.961 1.00 59.09 84 ALA A C 1
ATOM 641 O O . ALA A 1 84 ? 2.702 -1.419 -26.067 1.00 59.09 84 ALA A O 1
ATOM 642 N N . ARG A 1 85 ? 1.535 -0.380 -24.454 1.00 57.38 85 ARG A N 1
ATOM 643 C CA . ARG A 1 85 ? 1.412 0.900 -25.164 1.00 57.38 85 ARG A CA 1
ATOM 644 C C . ARG A 1 85 ? 2.733 1.674 -25.242 1.00 57.38 85 ARG A C 1
ATOM 646 O O . ARG A 1 85 ? 3.018 2.241 -26.290 1.00 57.38 85 ARG A O 1
ATOM 653 N N . SER A 1 86 ? 3.531 1.706 -24.176 1.00 59.47 86 SER A N 1
ATOM 654 C CA . SER A 1 86 ? 4.844 2.371 -24.174 1.00 59.47 86 SER A CA 1
ATOM 655 C C . SER A 1 86 ? 5.864 1.660 -25.066 1.00 59.47 86 SER A C 1
ATOM 657 O O . SER A 1 86 ? 6.622 2.342 -25.752 1.00 59.47 86 SER A O 1
ATOM 659 N N . LEU A 1 87 ? 5.833 0.324 -25.130 1.00 60.09 87 LEU A N 1
ATOM 660 C CA . LEU A 1 87 ? 6.625 -0.467 -26.078 1.00 60.09 87 LEU A CA 1
ATOM 661 C C . LEU A 1 87 ? 6.210 -0.151 -27.526 1.00 60.09 87 LEU A C 1
ATOM 663 O O . LEU A 1 87 ? 7.056 0.126 -28.370 1.00 60.09 87 LEU A O 1
ATOM 667 N N . LEU A 1 88 ? 4.900 -0.117 -27.806 1.00 61.75 88 LEU A N 1
ATOM 668 C CA . LEU A 1 88 ? 4.364 0.202 -29.139 1.00 61.75 88 LEU A CA 1
ATOM 669 C C . LEU A 1 88 ? 4.723 1.615 -29.616 1.00 61.75 88 LEU A C 1
ATOM 671 O O . LEU A 1 88 ? 4.873 1.838 -30.814 1.00 61.75 88 LEU A O 1
ATOM 675 N N . LEU A 1 89 ? 4.839 2.565 -28.687 1.00 70.38 89 LEU A N 1
ATOM 676 C CA . LEU A 1 89 ? 5.233 3.946 -28.971 1.00 70.38 89 LEU A CA 1
ATOM 677 C C . LEU A 1 89 ? 6.760 4.143 -28.983 1.00 70.38 89 LEU A C 1
ATOM 679 O O . LEU A 1 89 ? 7.217 5.252 -29.249 1.00 70.38 89 LEU A O 1
ATOM 683 N N . GLY A 1 90 ? 7.551 3.098 -28.707 1.00 66.31 90 GLY A N 1
ATOM 684 C CA . GLY A 1 90 ? 9.016 3.164 -28.657 1.00 66.31 90 GLY A CA 1
ATOM 685 C C . GLY A 1 90 ? 9.563 3.990 -27.490 1.00 66.31 90 GLY A C 1
ATOM 686 O O . GLY A 1 90 ? 10.691 4.466 -27.549 1.00 66.31 90 GLY A O 1
ATOM 687 N N . HIS A 1 91 ? 8.757 4.205 -26.448 1.00 66.69 91 HIS A N 1
ATOM 688 C CA . HIS A 1 91 ? 9.144 4.979 -25.267 1.00 66.69 91 HIS A CA 1
ATOM 689 C C . HIS A 1 91 ? 9.961 4.162 -24.257 1.00 66.69 91 HIS A C 1
ATOM 691 O O . HIS A 1 91 ? 10.535 4.754 -23.348 1.00 66.69 91 HIS A O 1
ATOM 697 N N . ILE A 1 92 ? 9.976 2.833 -24.397 1.00 65.06 92 ILE A N 1
ATOM 698 C CA . ILE A 1 92 ? 10.778 1.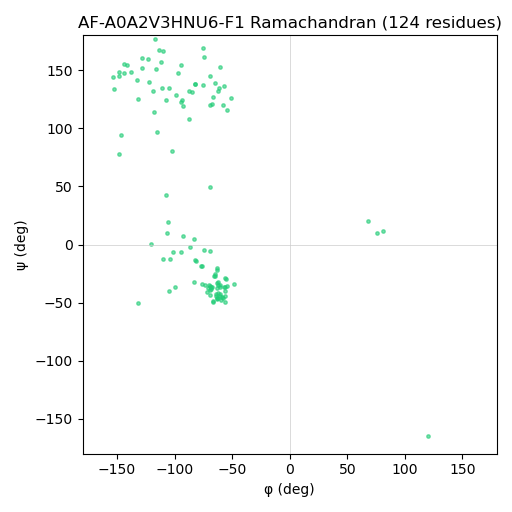897 -23.600 1.00 65.06 92 ILE A CA 1
ATOM 699 C C . ILE A 1 92 ? 11.376 0.820 -24.517 1.00 65.06 92 ILE A C 1
ATOM 701 O O . ILE A 1 92 ? 10.762 0.474 -25.534 1.00 65.06 92 ILE A O 1
ATOM 705 N N . SER A 1 93 ? 12.556 0.298 -24.183 1.00 67.44 93 SER A N 1
ATOM 706 C CA . SER A 1 93 ? 13.202 -0.791 -24.924 1.00 67.44 93 SER A CA 1
ATOM 707 C C . SER A 1 93 ? 12.524 -2.147 -24.657 1.00 67.44 93 SER A C 1
ATOM 709 O O . SER A 1 93 ? 11.804 -2.307 -23.666 1.00 67.44 93 SER A O 1
ATOM 711 N N . PRO A 1 94 ? 12.742 -3.155 -25.521 1.00 66.25 94 PRO A N 1
ATOM 712 C CA . PRO A 1 94 ? 12.314 -4.526 -25.256 1.00 66.25 94 PRO A CA 1
ATOM 713 C C . PRO A 1 94 ? 12.889 -5.102 -23.954 1.00 66.25 94 PRO A C 1
ATOM 715 O O . PRO A 1 94 ? 12.159 -5.790 -23.250 1.00 66.25 94 PRO A O 1
ATOM 718 N N . GLU A 1 95 ? 14.141 -4.784 -23.590 1.00 63.16 95 GLU A N 1
ATOM 719 C CA . GLU A 1 95 ? 14.714 -5.222 -22.305 1.00 63.16 95 GLU A CA 1
ATOM 720 C C . GLU A 1 95 ? 14.031 -4.548 -21.110 1.00 63.16 95 GLU A C 1
ATOM 722 O O . GLU A 1 95 ? 13.813 -5.184 -20.081 1.00 63.16 95 GLU A O 1
ATOM 727 N N . GLU A 1 96 ? 13.651 -3.272 -21.239 1.00 58.00 96 GLU A N 1
ATOM 728 C CA . GLU A 1 96 ? 12.867 -2.593 -20.207 1.00 58.00 96 GLU A CA 1
ATOM 729 C C . GLU A 1 96 ? 11.509 -3.282 -20.050 1.00 58.00 96 GLU A C 1
ATOM 731 O O . GLU A 1 96 ? 11.137 -3.608 -18.927 1.00 58.00 96 GLU A O 1
ATOM 736 N N . ALA A 1 97 ? 10.812 -3.589 -21.151 1.00 62.66 97 ALA A N 1
ATOM 737 C CA . ALA A 1 97 ? 9.546 -4.333 -21.157 1.00 62.66 97 ALA A CA 1
ATOM 738 C C . ALA A 1 97 ? 9.645 -5.749 -20.564 1.00 62.66 97 ALA A C 1
ATOM 740 O O . ALA A 1 97 ? 8.723 -6.172 -19.872 1.00 62.66 97 ALA A O 1
ATOM 741 N N . GLU A 1 98 ? 10.750 -6.459 -20.780 1.00 60.53 98 GLU A N 1
ATOM 742 C CA . GLU A 1 98 ? 11.011 -7.772 -20.177 1.00 60.53 98 GLU A CA 1
ATOM 743 C C . GLU A 1 98 ? 11.276 -7.655 -18.663 1.00 60.53 98 GLU A C 1
ATOM 745 O O . GLU A 1 98 ? 10.801 -8.474 -17.880 1.00 60.53 98 GLU A O 1
ATOM 750 N N . ALA A 1 99 ? 11.918 -6.573 -18.206 1.00 56.22 99 ALA A N 1
ATOM 751 C CA . ALA A 1 99 ? 12.026 -6.267 -16.776 1.00 56.22 99 ALA A CA 1
ATOM 752 C C . ALA A 1 99 ? 10.661 -5.946 -16.130 1.00 56.22 99 ALA A C 1
ATOM 754 O O . ALA A 1 99 ? 10.479 -6.207 -14.940 1.00 56.22 99 ALA A O 1
ATOM 755 N N . PHE A 1 100 ? 9.693 -5.436 -16.903 1.00 54.94 100 PHE A N 1
ATOM 756 C CA . PHE A 1 100 ? 8.294 -5.277 -16.480 1.00 54.94 100 PHE A CA 1
ATOM 757 C C . PHE A 1 100 ? 7.499 -6.600 -16.471 1.00 54.94 100 PHE A C 1
ATOM 759 O O . PHE A 1 100 ? 6.456 -6.652 -15.821 1.00 54.94 100 PHE A O 1
ATOM 766 N N . GLU A 1 101 ? 7.956 -7.660 -17.156 1.00 51.97 101 GLU A N 1
ATOM 767 C CA . GLU A 1 101 ? 7.374 -9.010 -17.031 1.00 51.97 101 GLU A CA 1
ATOM 768 C C . GLU A 1 101 ? 7.751 -9.698 -15.710 1.00 51.97 101 GLU A C 1
ATOM 770 O O . GLU A 1 101 ? 7.209 -10.765 -15.412 1.00 51.97 101 GLU A O 1
ATOM 775 N N . ARG A 1 102 ? 8.611 -9.083 -14.875 1.00 53.00 102 ARG A N 1
ATOM 776 C CA . ARG A 1 102 ? 8.763 -9.508 -13.478 1.00 53.00 102 ARG A CA 1
ATOM 777 C C . ARG A 1 102 ? 7.388 -9.500 -12.819 1.00 53.00 102 ARG A C 1
ATOM 779 O O . ARG A 1 102 ? 6.692 -8.492 -12.732 1.00 53.00 102 ARG A O 1
ATOM 786 N N . GLU A 1 103 ? 6.992 -10.696 -12.437 1.00 51.34 103 GLU A N 1
ATOM 787 C CA . GLU A 1 103 ? 5.641 -11.080 -12.104 1.00 51.34 103 GLU A CA 1
ATOM 788 C C . GLU A 1 103 ? 5.065 -10.220 -10.954 1.00 51.34 103 GLU A C 1
ATOM 790 O O . GLU A 1 103 ? 5.535 -10.256 -9.828 1.00 51.34 103 GLU A O 1
ATOM 795 N N . HIS A 1 104 ? 3.969 -9.511 -11.237 1.00 57.44 104 HIS A N 1
ATOM 796 C CA . HIS A 1 104 ? 2.766 -9.516 -10.394 1.00 57.44 104 HIS A CA 1
ATOM 797 C C . HIS A 1 104 ? 2.686 -8.752 -9.051 1.00 57.44 104 HIS A C 1
ATOM 799 O O . HIS A 1 104 ? 1.632 -8.867 -8.422 1.00 57.44 104 HIS A O 1
ATOM 805 N N . ASP A 1 105 ? 3.617 -7.879 -8.655 1.00 66.56 105 ASP A N 1
ATOM 806 C CA . ASP A 1 105 ? 3.457 -7.123 -7.386 1.00 66.56 105 ASP A CA 1
ATOM 807 C C . ASP A 1 105 ? 2.147 -6.313 -7.330 1.00 66.56 105 ASP A C 1
ATOM 809 O O . ASP A 1 105 ? 1.350 -6.453 -6.404 1.00 66.56 105 ASP A O 1
ATOM 813 N N . GLY A 1 106 ? 1.844 -5.525 -8.369 1.00 80.81 106 GLY A N 1
ATOM 814 C CA . GLY A 1 106 ? 0.613 -4.723 -8.412 1.00 80.81 106 GLY A CA 1
ATOM 815 C C . GLY A 1 106 ? -0.675 -5.560 -8.407 1.00 80.81 106 GLY A C 1
ATOM 816 O O . GLY A 1 106 ? -1.651 -5.206 -7.747 1.00 80.81 106 GLY A O 1
ATOM 817 N N . ALA A 1 107 ? -0.675 -6.708 -9.092 1.00 83.19 107 ALA A N 1
ATOM 818 C CA . ALA A 1 107 ? -1.822 -7.616 -9.108 1.00 83.19 107 ALA A CA 1
ATOM 819 C C . ALA A 1 107 ? -2.029 -8.289 -7.745 1.00 83.19 107 ALA A C 1
ATOM 821 O O . ALA A 1 107 ? -3.169 -8.428 -7.303 1.00 83.19 107 ALA A O 1
ATOM 822 N N . ALA A 1 108 ? -0.941 -8.665 -7.073 1.00 87.56 108 ALA A N 1
ATOM 823 C CA . ALA A 1 108 ? -0.979 -9.230 -5.735 1.00 87.56 108 ALA A CA 1
ATOM 824 C C . ALA A 1 108 ? -1.424 -8.189 -4.692 1.00 87.56 108 ALA A C 1
ATOM 826 O O . ALA A 1 108 ? -2.254 -8.514 -3.853 1.00 87.56 108 ALA A O 1
ATOM 827 N N . ILE A 1 109 ? -1.004 -6.919 -4.805 1.00 91.56 109 ILE A N 1
ATOM 828 C CA . ILE A 1 109 ? -1.480 -5.825 -3.933 1.00 91.56 109 ILE A CA 1
ATOM 829 C C . ILE A 1 109 ? -3.003 -5.683 -4.055 1.00 91.56 109 ILE A C 1
ATOM 831 O O . ILE A 1 109 ? -3.717 -5.581 -3.057 1.00 91.56 109 ILE A O 1
ATOM 835 N N . LEU A 1 110 ? -3.523 -5.711 -5.287 1.00 91.50 110 LEU A N 1
ATOM 836 C CA . LEU A 1 110 ? -4.963 -5.624 -5.539 1.00 91.50 110 LEU A CA 1
ATOM 837 C C . LEU A 1 110 ? -5.725 -6.874 -5.071 1.00 91.50 110 LEU A C 1
ATOM 839 O O . LEU A 1 110 ? -6.851 -6.744 -4.590 1.00 91.50 110 LEU A O 1
ATOM 843 N N . ALA A 1 111 ? -5.131 -8.064 -5.188 1.00 91.69 111 ALA A N 1
ATOM 844 C CA . ALA A 1 111 ? -5.709 -9.306 -4.675 1.00 91.69 111 ALA A CA 1
ATOM 845 C C . ALA A 1 111 ? -5.775 -9.302 -3.139 1.00 91.69 111 ALA A C 1
ATOM 847 O O . ALA A 1 111 ? -6.850 -9.506 -2.580 1.00 91.69 111 ALA A O 1
ATOM 848 N N . ASN A 1 112 ? -4.676 -8.944 -2.470 1.00 94.31 112 ASN A N 1
ATOM 849 C CA . ASN A 1 112 ? -4.608 -8.786 -1.017 1.00 94.31 112 ASN A CA 1
ATOM 850 C C . ASN A 1 112 ? -5.654 -7.777 -0.520 1.00 94.31 112 ASN A C 1
ATOM 852 O O . ASN A 1 112 ? -6.388 -8.037 0.434 1.00 94.31 112 ASN A O 1
ATOM 856 N N . PHE A 1 113 ? -5.788 -6.635 -1.205 1.00 94.25 113 PHE A N 1
ATOM 857 C CA . PHE A 1 113 ? -6.841 -5.665 -0.907 1.00 94.25 113 PHE A CA 1
ATOM 858 C C . PHE A 1 113 ? -8.245 -6.282 -1.017 1.00 94.25 113 PHE A C 1
ATOM 860 O O . PHE A 1 113 ? -9.081 -6.080 -0.130 1.00 94.25 113 PHE A O 1
ATOM 867 N N . ALA A 1 114 ? -8.514 -7.039 -2.085 1.00 92.88 114 ALA A N 1
ATOM 868 C CA . ALA A 1 114 ? -9.801 -7.696 -2.285 1.00 92.88 114 ALA A CA 1
ATOM 869 C C . ALA A 1 114 ? -10.113 -8.692 -1.157 1.00 92.88 114 ALA A C 1
ATOM 871 O O . ALA A 1 114 ? -11.223 -8.657 -0.620 1.00 92.88 114 ALA A O 1
ATOM 872 N N . ASP A 1 115 ? -9.142 -9.503 -0.740 1.00 94.12 115 ASP A N 1
ATOM 873 C CA . ASP A 1 115 ? -9.298 -10.471 0.351 1.00 94.12 115 ASP A CA 1
ATOM 874 C C . ASP A 1 115 ? -9.654 -9.787 1.678 1.00 94.12 115 ASP A C 1
ATOM 876 O O . ASP A 1 115 ? -10.592 -10.202 2.372 1.00 94.12 115 ASP A O 1
ATOM 880 N N . VAL A 1 116 ? -9.000 -8.664 2.005 1.00 92.38 116 VAL A N 1
ATOM 881 C CA . VAL A 1 116 ? -9.352 -7.886 3.203 1.00 92.38 116 VAL A CA 1
ATOM 882 C C . VAL A 1 116 ? -10.786 -7.365 3.109 1.00 92.38 116 VAL A C 1
ATOM 884 O O . VAL A 1 116 ? -11.558 -7.507 4.061 1.00 92.38 116 VAL A O 1
ATOM 887 N N . VAL A 1 117 ? -11.188 -6.797 1.971 1.00 88.44 117 VAL A N 1
ATOM 888 C CA . VAL A 1 117 ? -12.553 -6.275 1.789 1.00 88.44 117 VAL A CA 1
ATOM 889 C C . VAL A 1 117 ? -13.601 -7.387 1.896 1.00 88.44 117 VAL A C 1
ATOM 891 O O . VAL A 1 117 ? -14.635 -7.188 2.544 1.00 88.44 117 VAL A O 1
ATOM 894 N N . LEU A 1 118 ? -13.352 -8.559 1.309 1.00 89.50 118 LEU A N 1
ATOM 895 C CA . LEU A 1 118 ? -14.253 -9.711 1.394 1.00 89.50 118 LEU A CA 1
ATOM 896 C C . LEU A 1 118 ? -14.378 -10.213 2.839 1.00 89.50 118 LEU A C 1
ATOM 898 O O . LEU A 1 118 ? -15.499 -10.365 3.328 1.00 89.50 118 LEU A O 1
ATOM 902 N N . SER A 1 119 ? -13.269 -10.328 3.575 1.00 87.00 119 SER A N 1
ATOM 903 C CA . SER A 1 119 ? -13.296 -10.737 4.988 1.00 87.00 119 SER A CA 1
ATOM 904 C C . SER A 1 119 ? -14.051 -9.748 5.890 1.00 87.00 119 SER A C 1
ATOM 906 O O . SER A 1 119 ? -14.663 -10.128 6.890 1.00 87.00 119 SER A O 1
ATOM 908 N N . VAL A 1 120 ? -14.014 -8.445 5.586 1.00 78.88 120 VAL A N 1
ATOM 909 C CA . VAL A 1 120 ? -14.768 -7.424 6.334 1.00 78.88 120 VAL A CA 1
ATOM 910 C C . VAL A 1 120 ? -16.266 -7.540 6.052 1.00 78.88 120 VAL A C 1
ATOM 912 O O . VAL A 1 120 ? -17.067 -7.381 6.976 1.00 78.88 120 VAL A O 1
ATOM 915 N N . ARG A 1 121 ? -16.655 -7.848 4.807 1.00 73.62 121 ARG A N 1
ATOM 916 C CA . ARG A 1 121 ? -18.061 -8.075 4.434 1.00 73.62 121 ARG A CA 1
ATOM 917 C C . ARG A 1 121 ? -18.649 -9.286 5.148 1.00 73.62 121 ARG A C 1
ATOM 919 O O . ARG A 1 121 ? -19.759 -9.191 5.651 1.00 73.62 121 ARG A O 1
ATOM 926 N N . GLU A 1 122 ? -17.909 -10.384 5.252 1.00 73.50 122 GLU A N 1
ATOM 927 C CA . GLU A 1 122 ? -18.374 -11.590 5.955 1.00 73.50 122 GLU A CA 1
ATOM 928 C C . GLU A 1 122 ? -18.577 -11.366 7.464 1.00 73.50 122 GLU A C 1
ATOM 930 O O . GLU A 1 122 ? -19.431 -11.999 8.082 1.00 73.50 122 GLU A O 1
ATOM 935 N N . ARG A 1 123 ? -17.843 -10.417 8.062 1.00 66.00 123 ARG A N 1
ATOM 936 C CA . ARG A 1 123 ? -17.932 -10.070 9.493 1.00 66.00 123 ARG A CA 1
ATOM 937 C C . ARG A 1 123 ? -19.071 -9.108 9.848 1.00 66.00 123 ARG A C 1
ATOM 939 O O . ARG A 1 123 ? -19.378 -8.952 11.030 1.00 66.00 123 ARG A O 1
ATOM 946 N N . LYS A 1 124 ? -19.701 -8.459 8.866 1.00 55.50 124 LYS A N 1
ATOM 947 C CA . LYS A 1 124 ? -20.906 -7.639 9.060 1.00 55.50 124 LYS A CA 1
ATOM 948 C C . LYS A 1 124 ? -22.077 -8.287 8.315 1.00 55.50 124 LYS A C 1
ATOM 950 O O . LYS A 1 124 ? -2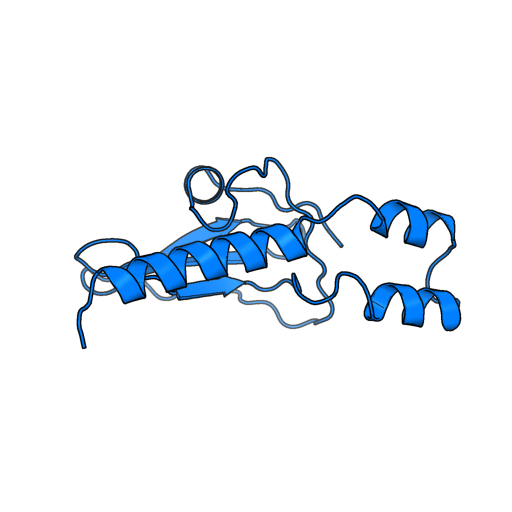2.202 -8.046 7.114 1.00 55.50 124 LYS A O 1
ATOM 955 N N . PRO A 1 125 ? -22.944 -9.076 8.981 1.00 48.69 125 PRO A N 1
ATOM 956 C CA . PRO A 1 125 ? -24.194 -9.472 8.351 1.00 48.69 125 PRO A CA 1
ATOM 957 C C . PRO A 1 125 ? -25.004 -8.199 8.064 1.00 48.69 125 PRO A C 1
ATOM 959 O O . PRO A 1 125 ? -25.033 -7.286 8.895 1.00 48.69 125 PRO A O 1
ATOM 962 N N . LEU A 1 126 ? -25.561 -8.126 6.852 1.00 52.12 126 LEU A N 1
ATOM 963 C CA . LEU A 1 126 ? -26.475 -7.067 6.411 1.00 52.12 126 LEU A CA 1
ATOM 964 C C . LEU A 1 126 ? -27.666 -6.916 7.363 1.00 52.12 126 LEU A C 1
ATOM 966 O O . LEU A 1 126 ? -28.171 -7.961 7.837 1.00 52.12 126 LEU A O 1
#

Mean predicted aligned error: 7.98 Å